Protein AF-A0A8S1FB74-F1 (afdb_monomer_lite)

Sequence (122 aa):
MFTSDEIINRNSHFYIMAVLLSFCKLFFSWNNVNDTNLLQVDMPTIMFITEMIAVPLSIINPSAWFAIFMTSLSNLCIITGLPTLGVAVIAFMFVTIFYNDIRKWKKSKRDAELLEKEAQFI

Radius of gyration: 19.19 Å; chains: 1; bounding box: 40×22×66 Å

Organism: NCBI:txid2654633

pLDDT: mean 70.12, std 13.75, range [37.62, 87.62]

Secondary structure (DSSP, 8-state):
---HHHHHHHHHHHHHHHHHHHHHHHHHHHTT-----S----HHHHHHHHHHHHHHHHHH-HHHHHHHHHHHHHHHHHHTT-HHHHHHHHHHHHHHHHHHHHHHHHHHHHHHHHHHHHHH--

Structure (mmCIF, N/CA/C/O backbone):
data_AF-A0A8S1FB74-F1
#
_entry.id   AF-A0A8S1FB74-F1
#
loop_
_atom_site.group_PDB
_atom_site.id
_atom_site.type_symbol
_atom_site.label_atom_id
_atom_site.label_alt_id
_atom_site.label_comp_id
_atom_site.label_asym_id
_atom_site.label_entity_id
_atom_site.label_seq_id
_atom_site.pdbx_PDB_ins_code
_atom_site.Cartn_x
_atom_site.Cartn_y
_atom_site.Cartn_z
_atom_site.occupancy
_atom_site.B_iso_or_equiv
_atom_site.auth_seq_id
_atom_site.auth_comp_id
_atom_site.auth_asym_id
_atom_site.auth_atom_id
_atom_site.pdbx_PDB_model_num
ATOM 1 N N . MET A 1 1 ? 24.291 -4.544 -14.854 1.00 37.88 1 MET A N 1
ATOM 2 C CA . MET A 1 1 ? 22.980 -4.356 -15.507 1.00 37.88 1 MET A CA 1
ATOM 3 C C . MET A 1 1 ? 21.987 -5.137 -14.662 1.00 37.88 1 MET A C 1
ATOM 5 O O . MET A 1 1 ? 22.008 -6.354 -14.724 1.00 37.88 1 MET A O 1
ATOM 9 N N . PHE A 1 2 ? 21.278 -4.470 -13.747 1.00 37.62 2 PHE A N 1
ATOM 10 C CA . PHE A 1 2 ? 20.359 -5.139 -12.815 1.00 37.62 2 PHE A CA 1
ATOM 11 C C . PHE A 1 2 ? 19.067 -5.467 -13.565 1.00 37.62 2 PHE A C 1
ATOM 13 O O . PHE A 1 2 ? 18.411 -4.563 -14.086 1.00 37.62 2 PHE A O 1
ATOM 20 N N . THR A 1 3 ? 18.753 -6.753 -13.693 1.00 43.28 3 THR A N 1
ATOM 21 C CA . THR A 1 3 ? 17.561 -7.236 -14.390 1.00 43.28 3 THR A CA 1
ATOM 22 C C . THR A 1 3 ? 16.324 -6.982 -13.534 1.00 43.28 3 THR A C 1
ATOM 24 O O . THR A 1 3 ? 16.353 -7.029 -12.305 1.00 43.28 3 THR A O 1
ATOM 27 N N . SER A 1 4 ? 15.213 -6.658 -14.190 1.00 47.31 4 SER A N 1
ATOM 28 C CA . SER A 1 4 ? 13.957 -6.231 -13.561 1.00 47.31 4 SER A CA 1
ATOM 29 C C . SER A 1 4 ? 13.369 -7.257 -12.576 1.00 47.31 4 SER A C 1
ATOM 31 O O . SER A 1 4 ? 12.600 -6.877 -11.692 1.00 47.31 4 SER A O 1
ATOM 33 N N . ASP A 1 5 ? 13.793 -8.519 -12.669 1.00 48.00 5 ASP A N 1
ATOM 34 C CA . ASP A 1 5 ? 13.423 -9.607 -11.761 1.00 48.00 5 ASP A CA 1
ATOM 35 C C . ASP A 1 5 ? 14.062 -9.479 -10.365 1.00 48.00 5 ASP A C 1
ATOM 37 O O . ASP A 1 5 ? 13.426 -9.815 -9.365 1.00 48.00 5 ASP A O 1
ATOM 41 N N . GLU A 1 6 ? 15.270 -8.910 -10.243 1.00 43.81 6 GLU A N 1
ATOM 42 C CA . GLU A 1 6 ? 15.927 -8.710 -8.939 1.00 43.81 6 GLU A CA 1
ATOM 43 C C . GLU A 1 6 ? 15.222 -7.649 -8.087 1.00 43.81 6 GLU A C 1
ATOM 45 O O . GLU A 1 6 ? 15.166 -7.764 -6.863 1.00 43.81 6 GLU A O 1
ATOM 50 N N . ILE A 1 7 ? 14.629 -6.630 -8.714 1.00 47.06 7 ILE A N 1
ATOM 51 C CA . ILE A 1 7 ? 13.935 -5.542 -8.005 1.00 47.06 7 ILE A CA 1
ATOM 52 C C . ILE A 1 7 ? 12.576 -6.022 -7.470 1.00 47.06 7 ILE A C 1
ATOM 54 O O . ILE A 1 7 ? 12.168 -5.639 -6.370 1.00 47.06 7 ILE A O 1
ATOM 58 N N . ILE A 1 8 ? 11.894 -6.892 -8.222 1.00 48.31 8 ILE A N 1
ATOM 59 C CA . ILE A 1 8 ? 10.618 -7.500 -7.822 1.00 48.31 8 ILE A CA 1
ATOM 60 C C . ILE A 1 8 ? 10.853 -8.545 -6.723 1.00 48.31 8 ILE A C 1
ATOM 62 O O . ILE A 1 8 ? 10.146 -8.543 -5.713 1.00 48.31 8 ILE A O 1
ATOM 66 N N . ASN A 1 9 ? 11.896 -9.371 -6.848 1.00 47.34 9 ASN A N 1
ATOM 67 C CA . ASN A 1 9 ? 12.218 -10.378 -5.840 1.00 47.34 9 ASN A CA 1
ATOM 68 C C . ASN A 1 9 ? 12.666 -9.744 -4.507 1.00 47.34 9 ASN A C 1
ATOM 70 O O . ASN A 1 9 ? 12.247 -10.181 -3.436 1.00 47.34 9 ASN A O 1
ATOM 74 N N . ARG A 1 10 ? 13.429 -8.641 -4.551 1.00 49.66 10 ARG A N 1
ATOM 75 C CA . ARG A 1 10 ? 13.967 -7.972 -3.352 1.00 49.66 10 ARG A CA 1
ATOM 76 C C . ARG A 1 10 ? 12.913 -7.262 -2.494 1.00 49.66 10 ARG A C 1
ATOM 78 O O . ARG A 1 10 ? 13.112 -7.132 -1.289 1.00 49.66 10 ARG A O 1
ATOM 85 N N . ASN A 1 11 ? 11.786 -6.849 -3.077 1.00 50.03 11 ASN A N 1
ATOM 86 C CA . ASN A 1 11 ? 10.701 -6.179 -2.345 1.00 50.03 11 ASN A CA 1
ATOM 87 C C . ASN A 1 11 ? 9.544 -7.107 -1.936 1.00 50.03 11 ASN A C 1
ATOM 89 O O . ASN A 1 11 ? 8.686 -6.691 -1.155 1.00 50.03 11 ASN A O 1
ATOM 93 N N . SER A 1 12 ? 9.526 -8.360 -2.401 1.00 53.50 12 SER A N 1
ATOM 94 C CA . SER A 1 12 ? 8.490 -9.344 -2.046 1.00 53.50 12 SER A CA 1
ATOM 95 C C . SER A 1 12 ? 8.428 -9.615 -0.534 1.00 53.50 12 SER A C 1
ATOM 97 O O . SER A 1 12 ? 7.345 -9.707 0.046 1.00 53.50 12 SER A O 1
ATOM 99 N N . HIS A 1 13 ? 9.587 -9.630 0.133 1.00 55.88 13 HIS A N 1
ATOM 100 C CA . HIS A 1 13 ? 9.695 -9.822 1.579 1.00 55.88 13 HIS A CA 1
ATOM 101 C C . HIS A 1 13 ? 8.988 -8.728 2.388 1.00 55.88 13 HIS A C 1
ATOM 103 O O . HIS A 1 13 ? 8.354 -9.032 3.397 1.00 55.88 13 HIS A O 1
ATOM 109 N N . PHE A 1 14 ? 9.030 -7.471 1.934 1.00 57.62 14 PHE A N 1
ATOM 110 C CA . PHE A 1 14 ? 8.308 -6.377 2.594 1.00 57.62 14 PHE A CA 1
ATOM 111 C C . PHE A 1 14 ? 6.797 -6.535 2.465 1.00 57.62 14 PHE A C 1
ATOM 113 O O . PHE A 1 14 ? 6.058 -6.202 3.388 1.00 57.62 14 PHE A O 1
ATOM 120 N N . TYR A 1 15 ? 6.343 -7.090 1.345 1.00 55.66 15 TYR A N 1
ATOM 121 C CA . TYR A 1 15 ? 4.932 -7.333 1.095 1.00 55.66 15 TYR A CA 1
ATOM 122 C C . TYR A 1 15 ? 4.389 -8.449 1.992 1.00 55.66 15 TYR A C 1
ATOM 124 O O . TYR A 1 15 ? 3.375 -8.273 2.664 1.00 55.66 15 TYR A O 1
ATOM 132 N N . ILE A 1 16 ? 5.120 -9.562 2.088 1.00 64.31 16 ILE A N 1
ATOM 133 C CA . ILE A 1 16 ? 4.794 -10.675 2.990 1.00 64.31 16 ILE A CA 1
ATOM 134 C C . ILE A 1 16 ? 4.781 -10.198 4.443 1.00 64.31 16 ILE A C 1
ATOM 136 O O . ILE A 1 16 ? 3.859 -10.527 5.186 1.00 64.31 16 ILE A O 1
ATOM 140 N N . MET A 1 17 ? 5.759 -9.381 4.842 1.00 60.47 17 MET A N 1
ATOM 141 C CA . MET A 1 17 ? 5.848 -8.910 6.220 1.00 60.47 17 MET A CA 1
ATOM 142 C C . MET A 1 17 ? 4.758 -7.881 6.563 1.00 60.47 17 MET A C 1
ATOM 144 O O . MET A 1 17 ? 4.221 -7.914 7.667 1.00 60.47 17 MET A O 1
ATOM 148 N N . ALA A 1 18 ? 4.341 -7.039 5.610 1.00 59.88 18 ALA A N 1
ATOM 149 C CA . ALA A 1 18 ? 3.187 -6.150 5.764 1.00 59.88 18 ALA A CA 1
ATOM 150 C C . ALA A 1 18 ? 1.857 -6.920 5.858 1.00 59.88 18 ALA A C 1
ATOM 152 O O . ALA A 1 18 ? 0.987 -6.561 6.656 1.00 59.88 18 ALA A O 1
ATOM 153 N N . VAL A 1 19 ? 1.709 -8.003 5.088 1.00 68.69 19 VAL A N 1
ATOM 154 C CA . VAL A 1 19 ? 0.548 -8.903 5.158 1.00 68.69 19 VAL A CA 1
ATOM 155 C C . VAL A 1 19 ? 0.503 -9.618 6.509 1.00 68.69 19 VAL A C 1
ATOM 157 O O . VAL A 1 19 ? -0.544 -9.627 7.150 1.00 68.69 19 VAL A O 1
ATOM 160 N N . LEU A 1 20 ? 1.633 -10.140 6.990 1.00 69.69 20 LEU A N 1
ATOM 161 C CA . LEU A 1 20 ? 1.750 -10.750 8.319 1.00 69.69 20 LEU A CA 1
ATOM 162 C C . LEU A 1 20 ? 1.409 -9.756 9.433 1.00 69.69 20 LEU A C 1
ATOM 164 O O . LEU A 1 20 ? 0.636 -10.089 10.328 1.00 69.69 20 LEU A O 1
ATOM 168 N N . LEU A 1 21 ? 1.909 -8.519 9.351 1.00 67.44 21 LEU A N 1
ATOM 169 C CA . LEU A 1 21 ? 1.565 -7.472 10.313 1.00 67.44 21 LEU A CA 1
ATOM 170 C C . LEU A 1 21 ? 0.072 -7.124 10.281 1.00 67.44 21 LEU A C 1
ATOM 172 O O . LEU A 1 21 ? -0.519 -6.922 11.341 1.00 67.44 21 LEU A O 1
ATOM 176 N N . SER A 1 22 ? -0.542 -7.071 9.094 1.00 58.22 22 SER A N 1
ATOM 177 C CA . SER A 1 22 ? -1.986 -6.841 8.942 1.00 58.22 22 SER A CA 1
ATOM 178 C C . SER A 1 22 ? -2.816 -7.984 9.518 1.00 58.22 22 SER A C 1
ATOM 180 O O . SER A 1 22 ? -3.775 -7.724 10.239 1.00 58.22 22 SER A O 1
ATOM 182 N N . PHE A 1 23 ? -2.434 -9.239 9.268 1.00 69.56 23 PHE A N 1
ATOM 183 C CA . PHE A 1 23 ? -3.105 -10.403 9.852 1.00 69.56 23 PHE A CA 1
ATOM 184 C C . PHE A 1 23 ? -2.958 -10.440 11.372 1.00 69.56 23 PHE A C 1
ATOM 186 O O . PHE A 1 23 ? -3.948 -10.658 12.065 1.00 69.56 23 PHE A O 1
ATOM 193 N N . CYS A 1 24 ? -1.768 -10.149 11.904 1.00 64.44 24 CYS A N 1
ATOM 194 C CA . CYS A 1 24 ? -1.564 -10.011 13.343 1.00 64.44 24 CYS A CA 1
ATOM 195 C C . CYS A 1 24 ? -2.432 -8.887 13.922 1.00 64.44 24 CYS A C 1
ATOM 197 O O . CYS A 1 24 ? -3.126 -9.116 14.906 1.00 64.44 24 CYS A O 1
ATOM 199 N N . LYS A 1 25 ? -2.471 -7.698 13.304 1.00 59.47 25 LYS A N 1
ATOM 200 C CA . LYS A 1 25 ? -3.321 -6.585 13.766 1.00 59.47 25 LYS A CA 1
ATOM 201 C C . LYS A 1 25 ? -4.809 -6.927 13.737 1.00 59.47 25 LYS A C 1
ATOM 203 O O . LYS A 1 25 ? -5.507 -6.615 14.696 1.00 59.47 25 LYS A O 1
ATOM 208 N N . LEU A 1 26 ? -5.284 -7.595 12.688 1.00 59.69 26 LEU A N 1
ATOM 209 C CA . LEU A 1 26 ? -6.667 -8.072 12.610 1.00 59.69 26 LEU A CA 1
ATOM 210 C C . LEU A 1 26 ? -6.959 -9.124 13.686 1.00 59.69 26 LEU A C 1
ATOM 212 O O . LEU A 1 26 ? -8.015 -9.075 14.305 1.00 59.69 26 LEU A O 1
ATOM 216 N N . PHE A 1 27 ? -6.018 -10.027 13.967 1.00 61.00 27 PHE A N 1
ATOM 217 C CA . PHE A 1 27 ? -6.160 -11.046 15.009 1.00 61.00 27 PHE A CA 1
ATOM 218 C C . PHE A 1 27 ? -6.154 -10.452 16.428 1.00 61.00 27 PHE A C 1
ATOM 220 O O . PHE A 1 27 ? -6.945 -10.867 17.275 1.00 61.00 27 PHE A O 1
ATOM 227 N N . PHE A 1 28 ? -5.313 -9.448 16.692 1.00 58.81 28 PHE A N 1
ATOM 228 C CA . PHE A 1 28 ? -5.302 -8.710 17.960 1.00 58.81 28 PHE A CA 1
ATOM 229 C C . PHE A 1 28 ? -6.559 -7.848 18.135 1.00 58.81 28 PHE A C 1
ATOM 231 O O . PHE A 1 28 ? -7.141 -7.833 19.219 1.00 58.81 28 PHE A O 1
ATOM 238 N N . SER A 1 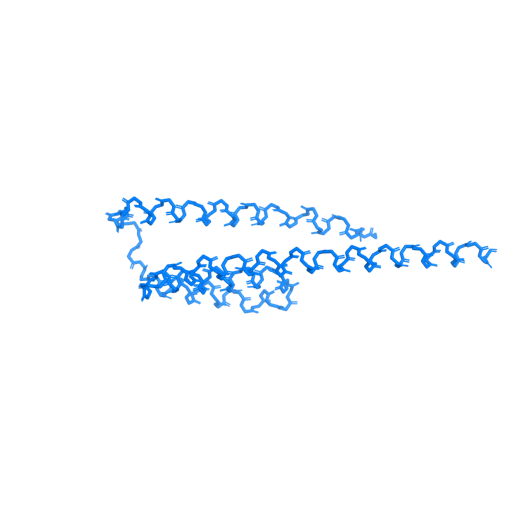29 ? -7.026 -7.202 17.060 1.00 54.16 29 SER A N 1
ATOM 239 C CA . SER A 1 29 ? -8.276 -6.435 17.052 1.00 54.16 29 SER A CA 1
ATOM 240 C C . SER A 1 29 ? -9.504 -7.330 17.254 1.00 54.16 29 SER A C 1
ATOM 242 O O . SER A 1 29 ? -10.419 -6.936 17.970 1.00 54.16 29 SER A O 1
ATOM 244 N N . TRP A 1 30 ? -9.512 -8.541 16.687 1.00 56.44 30 TRP A N 1
ATOM 245 C CA . TRP A 1 30 ? -10.598 -9.513 16.858 1.00 56.44 30 TRP A CA 1
ATOM 246 C C . TRP A 1 30 ? -10.689 -10.048 18.292 1.00 56.44 30 TRP A C 1
ATOM 248 O O . TRP A 1 30 ? -11.783 -10.242 18.814 1.00 56.44 30 TRP A O 1
ATOM 258 N N . ASN A 1 31 ? -9.546 -10.262 18.948 1.00 56.47 31 ASN A N 1
ATOM 259 C CA . ASN A 1 31 ? -9.496 -10.765 20.324 1.00 56.47 31 ASN A CA 1
ATOM 260 C C . ASN A 1 31 ? -9.645 -9.670 21.394 1.00 56.47 31 ASN A C 1
ATOM 262 O O . ASN A 1 31 ? -9.515 -9.970 22.578 1.00 56.47 31 ASN A O 1
ATOM 266 N N . ASN A 1 32 ? -9.926 -8.420 21.003 1.00 51.94 32 ASN A N 1
ATOM 267 C CA . ASN A 1 32 ? -10.131 -7.297 21.923 1.00 51.94 32 ASN A CA 1
ATOM 268 C C . ASN A 1 32 ? -8.961 -7.103 22.915 1.00 51.94 32 ASN A C 1
ATOM 270 O O . ASN A 1 32 ? -9.144 -6.632 24.036 1.00 51.94 32 ASN A O 1
ATOM 274 N N . VAL A 1 33 ? -7.739 -7.472 22.508 1.00 53.12 33 VAL A N 1
ATOM 275 C CA . VAL A 1 33 ? -6.519 -7.292 23.310 1.00 53.12 33 VAL A CA 1
ATOM 276 C C . VAL A 1 33 ? -6.047 -5.848 23.128 1.00 53.12 33 VAL A C 1
ATOM 278 O O . VAL A 1 33 ? -5.027 -5.578 22.504 1.00 53.12 33 VAL A O 1
ATOM 281 N N . ASN A 1 34 ? -6.840 -4.903 23.628 1.00 48.75 34 ASN A N 1
ATOM 282 C CA . ASN A 1 34 ? -6.506 -3.477 23.650 1.00 48.75 34 ASN A CA 1
ATOM 283 C C . ASN A 1 34 ? -5.754 -3.062 24.933 1.00 48.75 34 ASN A C 1
ATOM 285 O O . ASN A 1 34 ? -5.378 -1.903 25.055 1.00 48.75 34 ASN A O 1
ATOM 289 N N . ASP A 1 35 ? -5.484 -3.994 25.859 1.00 44.22 35 ASP A N 1
ATOM 290 C CA . ASP A 1 35 ? -5.112 -3.662 27.248 1.00 44.22 35 ASP A CA 1
ATOM 291 C C . ASP A 1 35 ? -3.669 -3.980 27.683 1.00 44.22 35 ASP A C 1
ATOM 293 O O . ASP A 1 35 ? -3.349 -3.924 28.873 1.00 44.22 35 ASP A O 1
ATOM 297 N N . THR A 1 36 ? -2.731 -4.252 26.771 1.00 43.56 36 THR A N 1
ATOM 298 C CA . THR A 1 36 ? -1.306 -4.303 27.159 1.00 43.56 36 THR A CA 1
ATOM 299 C C . THR A 1 36 ? -0.608 -2.979 26.865 1.00 43.56 36 THR A C 1
ATOM 301 O O . THR A 1 36 ? -0.070 -2.754 25.781 1.00 43.56 36 THR A O 1
ATOM 304 N N . ASN A 1 37 ? -0.636 -2.126 27.893 1.00 43.50 37 ASN A N 1
ATOM 305 C CA . ASN A 1 37 ? 0.023 -0.832 28.106 1.00 43.50 37 ASN A CA 1
ATOM 306 C C . ASN A 1 37 ? 1.549 -0.801 27.844 1.00 43.50 37 ASN A C 1
ATOM 308 O O . ASN A 1 37 ? 2.320 -0.476 28.744 1.00 43.50 37 ASN A O 1
ATOM 312 N N . LEU A 1 38 ? 2.022 -1.115 26.637 1.00 44.06 38 LEU A N 1
ATOM 313 C CA . LEU A 1 38 ? 3.455 -0.999 26.310 1.00 44.06 38 LEU A CA 1
ATOM 314 C C . LEU A 1 38 ? 3.792 0.219 25.442 1.00 44.06 38 LEU A C 1
ATOM 316 O O . LEU A 1 38 ? 4.936 0.651 25.433 1.00 44.06 38 LEU A O 1
ATOM 320 N N . LEU A 1 39 ? 2.798 0.843 24.809 1.00 44.78 39 LEU A N 1
ATOM 321 C CA . LEU A 1 39 ? 2.926 2.139 24.143 1.00 44.78 39 LEU A CA 1
ATOM 322 C C . LEU A 1 39 ? 1.533 2.797 24.141 1.00 44.78 39 LEU A C 1
ATOM 324 O O . LEU A 1 39 ? 0.709 2.483 23.287 1.00 44.78 39 LEU A O 1
ATOM 328 N N . GLN A 1 40 ? 1.243 3.705 25.081 1.00 49.75 40 GLN A N 1
ATOM 329 C CA . GLN A 1 40 ? 0.077 4.608 25.001 1.00 49.75 40 GLN A CA 1
ATOM 330 C C . GLN A 1 40 ? 0.309 5.678 23.919 1.00 49.75 40 GLN A C 1
ATOM 332 O O . GLN A 1 40 ? 0.222 6.878 24.162 1.00 49.75 40 GLN A O 1
ATOM 337 N N . VAL A 1 41 ? 0.699 5.257 22.719 1.00 53.59 41 VAL A N 1
ATOM 338 C CA . VAL A 1 41 ? 0.706 6.148 21.569 1.00 53.59 41 VAL A CA 1
ATOM 339 C C . VAL A 1 41 ? -0.652 5.985 20.925 1.00 53.59 41 VAL A C 1
ATOM 341 O O . VAL 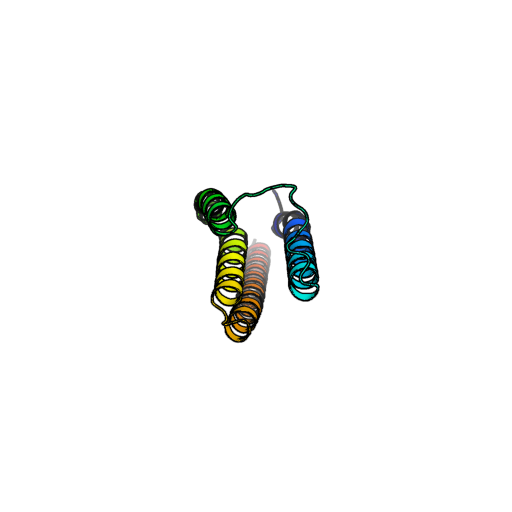A 1 41 ? -0.966 4.921 20.391 1.00 53.59 41 VAL A O 1
ATOM 344 N N . ASP A 1 42 ? -1.451 7.043 21.014 1.00 62.78 42 ASP A N 1
ATOM 345 C CA . ASP A 1 42 ? -2.747 7.131 20.359 1.00 62.78 42 ASP A CA 1
ATOM 346 C C . ASP A 1 42 ? -2.633 6.617 18.915 1.00 62.78 42 ASP A C 1
ATOM 348 O O . ASP A 1 42 ? -1.780 7.061 18.142 1.00 62.78 42 ASP A O 1
ATOM 352 N N . MET A 1 43 ? -3.484 5.654 18.543 1.00 64.56 43 MET A N 1
ATOM 353 C CA . MET A 1 43 ? -3.527 5.072 17.192 1.00 64.56 43 MET A CA 1
ATOM 354 C C . MET A 1 43 ? -3.524 6.123 16.059 1.00 64.56 43 MET A C 1
ATOM 356 O O . MET A 1 43 ? -2.820 5.903 15.068 1.00 64.56 43 MET A O 1
ATOM 360 N N . PRO A 1 44 ? -4.216 7.277 16.191 1.00 64.50 44 PRO A N 1
ATOM 361 C CA . PRO A 1 44 ? -4.096 8.400 15.257 1.00 64.50 44 PRO A CA 1
ATOM 362 C C . PRO A 1 44 ? -2.666 8.931 15.081 1.00 64.50 44 PRO A C 1
ATOM 364 O O . PRO A 1 44 ? -2.244 9.219 13.964 1.00 64.50 44 PRO A O 1
ATOM 367 N N . THR A 1 45 ? -1.891 9.015 16.161 1.00 68.62 45 THR A N 1
ATOM 368 C CA . THR 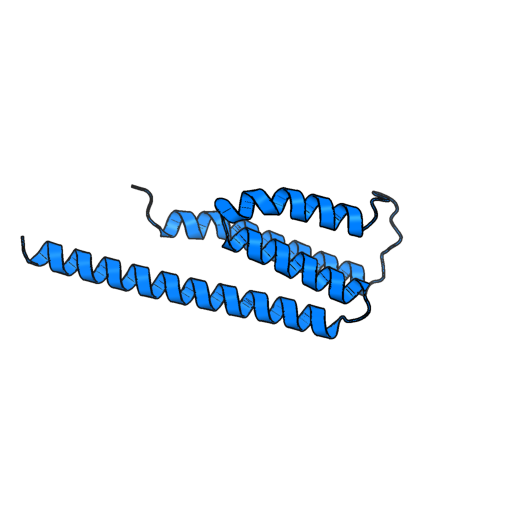A 1 45 ? -0.493 9.470 16.144 1.00 68.62 45 THR A CA 1
ATOM 369 C C . THR A 1 45 ? 0.397 8.470 15.409 1.00 68.62 45 THR A C 1
ATOM 371 O O . THR A 1 45 ? 1.255 8.864 14.620 1.00 68.62 45 THR A O 1
ATOM 374 N N . ILE A 1 46 ? 0.161 7.165 15.591 1.00 70.81 46 ILE A N 1
ATOM 375 C CA . ILE A 1 46 ? 0.874 6.113 14.848 1.00 70.81 46 ILE A CA 1
ATOM 376 C C . ILE A 1 46 ? 0.552 6.198 13.353 1.00 70.81 46 ILE A C 1
ATOM 378 O O . ILE A 1 46 ? 1.465 6.127 12.529 1.00 70.81 46 ILE A O 1
ATOM 382 N N . MET A 1 47 ? -0.721 6.376 12.987 1.00 73.38 47 MET A N 1
ATOM 383 C CA . MET A 1 47 ? -1.124 6.584 11.591 1.00 73.38 47 MET A CA 1
ATOM 384 C C . MET A 1 47 ? -0.440 7.809 10.988 1.00 73.38 47 MET A C 1
ATOM 386 O O . MET A 1 47 ? 0.139 7.710 9.911 1.00 73.38 47 MET A O 1
ATOM 390 N N . PHE A 1 48 ? -0.428 8.928 11.713 1.00 71.88 48 PHE A N 1
ATOM 391 C CA . PHE A 1 48 ? 0.188 10.170 11.260 1.00 71.88 48 PHE A CA 1
ATOM 392 C C . PHE A 1 48 ? 1.691 10.017 10.994 1.00 71.88 48 PHE A C 1
ATOM 394 O O . PHE A 1 48 ? 2.173 10.384 9.924 1.00 71.88 48 PHE A O 1
ATOM 401 N N . ILE A 1 49 ? 2.434 9.405 11.923 1.00 75.56 49 ILE A N 1
ATOM 402 C CA . ILE A 1 49 ? 3.869 9.126 11.742 1.00 75.56 49 ILE A CA 1
ATOM 403 C C . ILE A 1 49 ? 4.089 8.187 10.550 1.00 75.56 49 ILE A C 1
ATOM 405 O O . ILE A 1 49 ? 4.996 8.398 9.743 1.00 75.56 49 ILE A O 1
ATOM 409 N N . THR A 1 50 ? 3.246 7.162 10.416 1.00 74.12 50 THR A N 1
ATOM 410 C CA . THR A 1 50 ? 3.337 6.198 9.313 1.00 74.12 50 THR A CA 1
ATOM 411 C C . THR A 1 50 ? 3.114 6.885 7.964 1.00 74.12 50 THR A C 1
ATOM 413 O O . THR A 1 50 ? 3.864 6.632 7.023 1.00 74.12 50 THR A O 1
ATOM 416 N N . GLU A 1 51 ? 2.147 7.800 7.863 1.00 76.50 51 GLU A N 1
ATOM 417 C CA . GLU A 1 51 ? 1.890 8.561 6.639 1.00 76.50 51 GLU A CA 1
ATOM 418 C C . GLU A 1 51 ? 2.980 9.593 6.343 1.00 76.50 51 GLU A C 1
ATOM 420 O O . GLU A 1 51 ? 3.395 9.708 5.191 1.00 76.50 51 GLU A O 1
ATOM 425 N N . MET A 1 52 ? 3.534 10.263 7.359 1.00 75.25 52 MET A N 1
ATOM 426 C CA . MET A 1 52 ? 4.689 11.153 7.184 1.00 75.25 52 MET A CA 1
ATOM 427 C C . MET A 1 52 ? 5.891 10.430 6.570 1.00 75.25 52 MET A C 1
ATOM 429 O O . MET A 1 52 ? 6.552 10.974 5.688 1.00 75.25 52 MET A O 1
ATOM 433 N N . ILE A 1 53 ? 6.161 9.196 7.005 1.00 74.81 53 ILE A N 1
ATOM 434 C CA . ILE A 1 53 ? 7.223 8.360 6.431 1.00 74.81 53 ILE A CA 1
ATOM 435 C C . ILE A 1 53 ? 6.819 7.856 5.039 1.00 74.81 53 ILE A C 1
ATOM 437 O O . ILE A 1 53 ? 7.667 7.724 4.157 1.00 74.81 53 ILE A O 1
ATOM 441 N N . ALA A 1 54 ? 5.529 7.613 4.801 1.00 73.06 54 ALA A N 1
ATOM 442 C CA . ALA A 1 54 ? 5.031 7.162 3.509 1.00 73.06 54 ALA A CA 1
ATOM 443 C C . ALA A 1 54 ? 5.167 8.240 2.411 1.00 73.06 54 ALA A C 1
ATOM 445 O O . ALA A 1 54 ? 5.443 7.900 1.263 1.00 73.06 54 ALA A O 1
ATOM 446 N N . VAL A 1 55 ? 5.025 9.532 2.722 1.00 76.38 55 VAL A N 1
ATOM 447 C CA . VAL A 1 55 ? 5.122 10.623 1.727 1.00 76.38 55 VAL A CA 1
ATOM 448 C C . VAL A 1 55 ? 6.400 10.555 0.869 1.00 76.38 55 VAL A C 1
ATOM 450 O O . VAL A 1 55 ? 6.267 10.513 -0.355 1.00 76.38 55 VAL A O 1
ATOM 453 N N . PRO A 1 56 ? 7.629 10.473 1.416 1.00 75.00 56 PRO A N 1
ATOM 454 C CA . PRO A 1 56 ? 8.831 10.321 0.589 1.00 75.00 56 PRO A CA 1
ATOM 455 C C . PRO A 1 56 ? 8.888 8.974 -0.157 1.00 75.00 56 PRO A C 1
ATOM 457 O O . PRO A 1 56 ? 9.426 8.901 -1.264 1.00 75.00 56 PRO A O 1
ATOM 460 N N . LEU A 1 57 ? 8.275 7.917 0.388 1.00 70.81 57 LEU A N 1
ATOM 461 C CA . LEU A 1 57 ? 8.118 6.625 -0.292 1.00 70.81 57 LEU A CA 1
ATOM 462 C C . LEU A 1 57 ? 7.250 6.724 -1.556 1.00 70.81 57 LEU A C 1
ATOM 464 O O . LEU A 1 57 ? 7.449 5.918 -2.461 1.00 70.81 57 LEU A O 1
ATOM 468 N N . SER A 1 58 ? 6.351 7.710 -1.672 1.00 78.12 58 SER A N 1
ATOM 469 C CA . SER A 1 58 ? 5.527 7.904 -2.878 1.00 78.12 58 SER A CA 1
ATOM 470 C C . SER A 1 58 ? 6.358 8.179 -4.136 1.00 78.12 58 SER A C 1
ATOM 472 O O . SER A 1 58 ? 5.978 7.758 -5.228 1.00 78.12 58 SER A O 1
ATOM 474 N N . ILE A 1 59 ? 7.521 8.818 -3.973 1.00 73.12 59 ILE A N 1
ATOM 475 C CA . ILE A 1 59 ? 8.435 9.161 -5.068 1.00 73.12 59 ILE A CA 1
ATOM 476 C C . ILE A 1 59 ? 9.328 7.963 -5.417 1.00 73.12 59 ILE A C 1
ATOM 478 O O . ILE A 1 59 ? 9.559 7.678 -6.589 1.00 73.12 59 ILE A O 1
ATOM 482 N N . ILE A 1 60 ? 9.825 7.248 -4.403 1.00 74.69 60 ILE A N 1
ATOM 483 C CA . ILE A 1 60 ? 10.804 6.161 -4.576 1.00 74.69 60 ILE A CA 1
ATOM 484 C C . ILE A 1 60 ? 10.121 4.850 -4.985 1.00 74.69 60 ILE A C 1
ATOM 486 O O . ILE A 1 60 ? 10.587 4.143 -5.878 1.00 74.69 60 ILE A O 1
ATOM 490 N N . ASN A 1 61 ? 9.028 4.499 -4.307 1.00 76.62 61 ASN A N 1
ATOM 491 C CA . ASN A 1 61 ? 8.295 3.258 -4.507 1.00 76.62 61 ASN A CA 1
ATOM 492 C C . ASN A 1 61 ? 6.782 3.504 -4.358 1.00 76.62 61 ASN A C 1
ATOM 494 O O . ASN A 1 61 ? 6.200 3.226 -3.301 1.00 76.62 61 ASN A O 1
ATOM 498 N N . PRO A 1 62 ? 6.117 3.978 -5.426 1.00 76.19 62 PRO A N 1
ATOM 499 C CA . PRO A 1 62 ? 4.698 4.325 -5.381 1.00 76.19 62 PRO A CA 1
ATOM 500 C C . PRO A 1 62 ? 3.801 3.133 -5.022 1.00 76.19 62 PRO A C 1
ATOM 502 O O . PRO A 1 62 ? 2.733 3.319 -4.445 1.00 76.19 62 PRO A O 1
ATOM 505 N N . SER A 1 63 ? 4.231 1.899 -5.312 1.00 75.00 63 SER A N 1
ATOM 506 C CA . SER A 1 63 ? 3.495 0.687 -4.935 1.00 75.00 63 SER A CA 1
ATOM 507 C C . SER A 1 63 ? 3.521 0.436 -3.424 1.00 75.00 63 SER A C 1
ATOM 509 O O . SER A 1 63 ? 2.491 0.085 -2.853 1.00 75.00 63 SER A O 1
ATOM 511 N N . ALA A 1 64 ? 4.667 0.650 -2.769 1.00 77.62 64 ALA A N 1
ATOM 512 C CA . ALA A 1 64 ? 4.776 0.526 -1.315 1.00 77.62 64 ALA A CA 1
ATOM 513 C C . ALA A 1 64 ? 4.010 1.645 -0.595 1.00 77.62 64 ALA A C 1
ATOM 515 O O . ALA A 1 64 ? 3.289 1.372 0.361 1.00 77.62 64 ALA A O 1
ATOM 516 N N . TRP A 1 65 ? 4.100 2.883 -1.093 1.00 85.31 65 TRP A N 1
ATOM 517 C CA . TRP A 1 65 ? 3.307 4.001 -0.578 1.00 85.31 65 TRP A CA 1
ATOM 518 C C . TRP A 1 65 ? 1.803 3.723 -0.651 1.00 85.31 65 TRP A C 1
ATOM 520 O O . TRP A 1 65 ? 1.102 3.870 0.347 1.00 85.31 65 TRP A O 1
ATOM 530 N N . PHE A 1 66 ? 1.320 3.255 -1.805 1.00 83.06 66 PHE A N 1
ATOM 531 C CA . PHE A 1 66 ? -0.091 2.929 -1.994 1.00 83.06 66 PHE A CA 1
ATOM 532 C C . PHE A 1 66 ? -0.565 1.840 -1.021 1.00 83.06 66 PHE A C 1
ATOM 534 O O . PHE A 1 66 ? -1.643 1.961 -0.445 1.00 83.06 66 PHE A O 1
ATOM 541 N N . ALA A 1 67 ? 0.248 0.806 -0.782 1.00 82.81 67 ALA A N 1
ATOM 542 C CA . ALA A 1 67 ? -0.084 -0.241 0.182 1.00 82.81 67 ALA A CA 1
ATOM 543 C C . ALA A 1 67 ? -0.186 0.300 1.621 1.00 82.81 67 ALA A C 1
ATOM 545 O O . ALA A 1 67 ? -1.133 -0.026 2.340 1.00 82.81 67 ALA A O 1
ATOM 546 N N . ILE A 1 68 ? 0.748 1.166 2.031 1.00 83.56 68 ILE A N 1
ATOM 547 C CA . ILE A 1 68 ? 0.729 1.810 3.354 1.00 83.56 68 ILE A CA 1
ATOM 548 C C . ILE A 1 68 ? -0.515 2.696 3.502 1.00 83.56 68 ILE A C 1
ATOM 550 O O . ILE A 1 68 ? -1.224 2.593 4.503 1.00 83.56 68 ILE A O 1
ATOM 554 N N . PHE A 1 69 ? -0.823 3.503 2.485 1.00 85.06 69 PHE A N 1
ATOM 555 C CA . PHE A 1 69 ? -1.994 4.378 2.466 1.00 85.06 69 PHE A CA 1
ATOM 556 C C . PHE A 1 69 ? -3.310 3.593 2.579 1.00 85.06 69 PHE A C 1
ATOM 558 O O . PHE A 1 69 ? -4.135 3.879 3.442 1.00 85.06 69 PHE A O 1
ATOM 565 N N . MET A 1 70 ? -3.492 2.550 1.767 1.00 85.06 70 MET A N 1
ATOM 566 C CA . MET A 1 70 ? -4.709 1.727 1.791 1.00 85.06 70 MET A CA 1
ATOM 567 C C . MET A 1 70 ? -4.867 0.959 3.112 1.00 85.06 70 MET A C 1
ATOM 569 O O . MET A 1 70 ? -5.983 0.782 3.598 1.00 85.06 70 MET A O 1
ATOM 573 N N . THR A 1 71 ? -3.758 0.551 3.734 1.00 83.81 71 THR A N 1
ATOM 574 C CA . THR A 1 71 ? -3.769 -0.086 5.061 1.00 83.81 71 THR A CA 1
ATOM 575 C C . THR A 1 71 ? -4.161 0.909 6.160 1.00 83.81 71 THR A C 1
ATOM 577 O O . THR A 1 71 ? -4.967 0.572 7.030 1.00 83.81 71 THR A O 1
ATOM 580 N N . SER A 1 72 ? -3.645 2.144 6.104 1.00 84.19 72 SER A N 1
ATOM 581 C CA . SER A 1 72 ? -4.042 3.245 6.997 1.00 84.19 72 SER A CA 1
ATOM 582 C C . SER A 1 72 ? -5.541 3.529 6.873 1.00 84.19 72 SER A C 1
ATOM 584 O O . SER A 1 72 ? -6.271 3.501 7.866 1.00 84.19 72 SER A O 1
ATOM 586 N N . LEU A 1 73 ? -6.028 3.661 5.635 1.00 84.12 73 LEU A N 1
ATOM 587 C CA . LEU A 1 73 ? -7.435 3.899 5.329 1.00 84.12 73 LEU A CA 1
ATOM 588 C C . LEU A 1 73 ? -8.340 2.769 5.838 1.00 84.12 73 LEU A C 1
ATOM 590 O O . LEU A 1 73 ? -9.363 3.035 6.465 1.00 84.12 73 LEU A O 1
ATOM 594 N N . SER A 1 74 ? -7.950 1.506 5.641 1.00 85.00 74 SER A N 1
ATO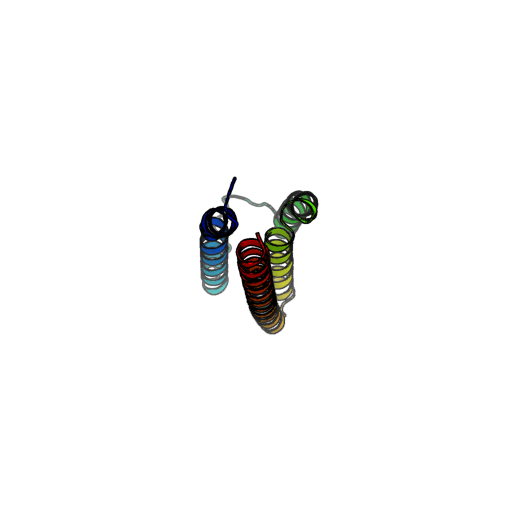M 595 C CA . SER A 1 74 ? -8.702 0.365 6.173 1.00 85.00 74 SER A CA 1
ATOM 596 C C . SER A 1 74 ? -8.782 0.396 7.697 1.00 85.00 74 SER A C 1
ATOM 598 O O . SER A 1 74 ? -9.834 0.109 8.266 1.00 85.00 74 SER A O 1
ATOM 600 N N . ASN A 1 75 ? -7.681 0.729 8.371 1.00 80.38 75 ASN A N 1
ATOM 601 C CA . ASN A 1 75 ? -7.656 0.811 9.827 1.00 80.38 75 ASN A CA 1
ATOM 602 C C . ASN A 1 75 ? -8.526 1.981 10.329 1.00 80.38 75 ASN A C 1
ATOM 604 O O . ASN A 1 75 ? -9.207 1.848 11.341 1.00 80.38 75 ASN A O 1
ATOM 608 N N . LEU A 1 76 ? -8.600 3.087 9.579 1.00 81.94 76 LEU A N 1
ATOM 609 C CA . LEU A 1 76 ? -9.490 4.209 9.886 1.00 81.94 76 LEU A CA 1
ATOM 610 C C . LEU A 1 76 ? -10.963 3.801 9.747 1.00 81.94 76 LEU A C 1
ATOM 612 O O . LEU A 1 76 ? -11.774 4.129 10.612 1.00 81.94 76 LEU A O 1
ATOM 616 N N . CYS A 1 77 ? -11.312 3.033 8.710 1.00 80.00 77 CYS A N 1
ATOM 617 C CA . CYS A 1 77 ? -12.655 2.468 8.552 1.00 80.00 77 CYS A CA 1
ATOM 618 C C . CYS A 1 77 ? -13.041 1.562 9.731 1.00 80.00 77 CYS A C 1
ATOM 620 O O . CYS A 1 77 ? -14.172 1.620 10.200 1.00 80.00 77 CYS A O 1
ATOM 622 N N . ILE A 1 78 ? -12.108 0.760 10.252 1.00 76.69 78 ILE A N 1
ATOM 623 C CA . ILE A 1 78 ? -12.357 -0.088 11.428 1.00 76.69 78 ILE A CA 1
ATOM 624 C C . ILE A 1 78 ? -12.593 0.772 12.679 1.00 76.69 78 ILE A C 1
ATOM 626 O O . ILE A 1 78 ? -13.580 0.560 13.380 1.00 76.69 78 ILE A O 1
ATOM 630 N N . ILE A 1 79 ? -11.748 1.779 12.925 1.00 75.69 79 ILE A N 1
ATOM 631 C CA . ILE A 1 79 ? -11.861 2.676 14.092 1.00 75.69 79 ILE A CA 1
ATOM 632 C C . ILE A 1 79 ? -13.165 3.486 14.061 1.00 75.69 79 ILE A C 1
ATOM 634 O O . ILE A 1 79 ? -13.804 3.679 15.090 1.00 75.69 79 ILE A O 1
ATOM 638 N N . THR A 1 80 ? -13.587 3.938 12.880 1.00 79.62 80 THR A N 1
ATOM 639 C CA . THR A 1 80 ? -14.829 4.710 12.685 1.00 79.62 80 THR A CA 1
ATOM 640 C C . THR A 1 80 ? -16.102 3.858 12.731 1.00 79.62 80 THR A C 1
ATOM 642 O O . THR A 1 80 ? -17.197 4.388 12.556 1.00 79.62 80 THR A O 1
ATOM 645 N N . GLY A 1 81 ? -15.985 2.551 12.992 1.00 80.31 81 GLY A N 1
ATOM 646 C CA . GLY A 1 81 ? -17.127 1.643 13.115 1.00 80.31 81 GLY A CA 1
ATOM 647 C C . GLY A 1 81 ? -17.682 1.145 11.778 1.00 80.31 81 GLY A C 1
ATOM 648 O O . GLY A 1 81 ? -18.801 0.641 11.727 1.00 80.31 81 GLY A O 1
ATOM 649 N N . LEU A 1 82 ? -16.908 1.250 10.694 1.00 84.69 82 LEU A N 1
ATOM 650 C CA . LEU A 1 82 ? -17.262 0.824 9.336 1.00 84.69 82 LEU A CA 1
ATOM 651 C C . LEU A 1 82 ? -16.346 -0.323 8.844 1.00 84.69 82 LEU A C 1
ATOM 653 O O . LEU A 1 82 ? -15.669 -0.190 7.818 1.00 84.69 82 LEU A O 1
ATOM 657 N N . PRO A 1 83 ? -16.301 -1.482 9.530 1.00 79.69 83 PRO A N 1
ATOM 658 C CA . PRO A 1 83 ? -15.355 -2.557 9.218 1.00 79.69 83 PRO A CA 1
ATOM 659 C C . PRO A 1 83 ? -15.572 -3.179 7.829 1.00 79.69 83 PRO A C 1
ATOM 661 O O . PRO A 1 83 ? -14.610 -3.592 7.183 1.00 79.69 83 PRO A O 1
ATOM 664 N N . THR A 1 84 ? -16.809 -3.201 7.324 1.00 81.31 84 THR A N 1
ATOM 665 C CA . THR A 1 84 ? -17.138 -3.672 5.966 1.00 81.31 84 THR A CA 1
ATOM 666 C C . THR A 1 84 ? -16.464 -2.838 4.880 1.00 81.31 84 THR A C 1
ATOM 668 O O . THR A 1 84 ? -15.980 -3.396 3.894 1.00 81.31 84 THR A O 1
ATOM 671 N N . LEU A 1 85 ? -16.368 -1.519 5.073 1.00 78.75 85 LEU A N 1
ATOM 672 C CA . LEU A 1 85 ? -15.619 -0.646 4.169 1.00 78.75 85 LEU A CA 1
ATOM 673 C C . LEU A 1 85 ? -14.114 -0.900 4.269 1.00 78.75 85 LEU A C 1
ATOM 675 O O . LEU A 1 85 ? -13.447 -0.917 3.241 1.00 78.75 85 LEU A O 1
ATOM 679 N N . GLY A 1 86 ? -13.589 -1.191 5.463 1.00 79.50 86 GLY A N 1
ATOM 680 C CA . GLY A 1 86 ? -12.183 -1.577 5.634 1.00 79.50 86 GLY A CA 1
ATOM 681 C C . GLY A 1 86 ? -11.816 -2.823 4.820 1.00 79.50 86 GLY A C 1
ATOM 682 O O . GLY A 1 86 ? -10.843 -2.820 4.066 1.00 79.50 86 GLY A O 1
ATOM 683 N N . VAL A 1 87 ? -12.656 -3.861 4.867 1.00 80.75 87 VAL A N 1
ATOM 684 C CA . VAL A 1 87 ? -12.463 -5.074 4.052 1.00 80.75 87 VAL A CA 1
ATOM 685 C C . VAL A 1 87 ? -12.520 -4.761 2.552 1.00 80.75 87 VAL A C 1
ATOM 687 O O . VAL A 1 87 ? -11.684 -5.254 1.793 1.00 80.75 87 VAL A O 1
ATOM 690 N N . ALA A 1 88 ? -13.455 -3.911 2.115 1.00 83.19 88 ALA A N 1
ATOM 691 C CA . ALA A 1 88 ? -13.546 -3.490 0.716 1.00 83.19 88 ALA A CA 1
ATOM 692 C C . ALA A 1 88 ? -12.295 -2.716 0.256 1.00 83.19 88 ALA A C 1
ATOM 694 O O . ALA A 1 88 ? -11.807 -2.942 -0.852 1.00 83.19 88 ALA A O 1
ATOM 695 N N . VAL A 1 89 ? -11.735 -1.860 1.115 1.00 86.00 89 VAL A N 1
ATOM 696 C CA . VAL A 1 89 ? -10.486 -1.123 0.861 1.00 86.00 89 VAL A CA 1
ATOM 697 C C . VAL A 1 89 ? -9.313 -2.089 0.689 1.00 86.00 89 VAL A C 1
ATOM 699 O O . VAL A 1 89 ? -8.566 -1.974 -0.284 1.00 86.00 89 VAL A O 1
ATOM 702 N N . ILE A 1 90 ? -9.175 -3.089 1.564 1.00 86.25 90 ILE A N 1
ATOM 703 C CA . ILE A 1 90 ? -8.128 -4.115 1.435 1.00 86.25 90 ILE A CA 1
ATOM 704 C C . ILE A 1 90 ? -8.302 -4.911 0.135 1.00 86.25 90 ILE A C 1
ATOM 706 O O . ILE A 1 90 ? -7.334 -5.111 -0.600 1.00 86.25 90 ILE A O 1
ATOM 710 N N . ALA A 1 91 ? -9.525 -5.329 -0.202 1.00 85.62 91 ALA A N 1
ATOM 711 C CA . ALA A 1 91 ? -9.793 -6.038 -1.453 1.00 85.62 91 ALA A CA 1
ATOM 712 C C . ALA A 1 91 ? -9.413 -5.190 -2.681 1.00 85.62 91 ALA A C 1
ATOM 714 O O . ALA A 1 91 ? -8.754 -5.678 -3.602 1.00 85.62 91 ALA A O 1
ATOM 715 N N . PHE A 1 92 ? -9.755 -3.899 -2.672 1.00 86.19 92 PHE A N 1
ATOM 716 C CA . PHE A 1 92 ? -9.406 -2.965 -3.741 1.00 86.19 92 PHE A CA 1
ATOM 717 C C . PHE A 1 92 ? -7.890 -2.756 -3.868 1.00 86.19 92 PHE A C 1
ATOM 719 O O . PHE A 1 92 ? -7.360 -2.679 -4.982 1.00 86.19 92 PHE A O 1
ATOM 726 N N . MET A 1 93 ? -7.176 -2.720 -2.739 1.00 87.62 93 MET A N 1
ATOM 727 C CA . MET A 1 93 ? -5.715 -2.661 -2.708 1.00 87.62 93 MET A CA 1
ATOM 728 C C . MET A 1 93 ? -5.101 -3.855 -3.448 1.00 87.62 93 MET A C 1
ATOM 730 O O . MET A 1 93 ? -4.260 -3.656 -4.327 1.00 87.62 93 MET A O 1
ATOM 734 N N . PHE A 1 94 ? -5.556 -5.079 -3.156 1.00 82.81 94 PHE A N 1
ATOM 735 C CA . PHE A 1 94 ? -5.073 -6.284 -3.836 1.00 82.81 94 PHE A CA 1
ATOM 736 C C . PHE A 1 94 ? -5.348 -6.243 -5.339 1.00 82.81 94 PHE A C 1
ATOM 738 O O . PHE A 1 94 ? -4.424 -6.441 -6.126 1.00 82.81 94 PHE A O 1
ATOM 745 N N . VAL A 1 95 ? -6.579 -5.928 -5.754 1.00 87.38 95 VAL A N 1
ATOM 746 C CA . VAL A 1 95 ? -6.943 -5.848 -7.181 1.00 87.38 95 VAL A CA 1
ATOM 747 C C . VAL A 1 95 ? -6.048 -4.857 -7.923 1.00 87.38 95 VAL A C 1
ATOM 749 O O . VAL A 1 95 ? -5.536 -5.167 -8.998 1.00 87.38 95 VAL A O 1
ATOM 752 N N . THR A 1 96 ? -5.815 -3.684 -7.335 1.00 85.56 96 THR A N 1
ATOM 753 C CA . THR A 1 96 ? -4.987 -2.636 -7.943 1.00 85.56 96 THR A CA 1
ATOM 754 C C . THR A 1 96 ? -3.541 -3.096 -8.117 1.00 85.56 96 THR A C 1
ATOM 756 O O . THR A 1 96 ? -2.934 -2.851 -9.160 1.00 85.56 96 THR A O 1
ATOM 759 N N . ILE A 1 97 ? -2.989 -3.791 -7.123 1.00 82.25 97 ILE A N 1
ATOM 760 C CA . ILE A 1 97 ? -1.600 -4.259 -7.146 1.00 82.25 97 ILE A CA 1
ATOM 761 C C . ILE A 1 97 ? -1.427 -5.393 -8.154 1.00 82.25 97 ILE A C 1
ATOM 763 O O . ILE A 1 97 ? -0.562 -5.292 -9.023 1.00 82.25 97 ILE A O 1
ATOM 767 N N . PHE A 1 98 ? -2.320 -6.384 -8.144 1.00 82.25 98 PHE A N 1
ATOM 768 C CA . PHE A 1 98 ? -2.333 -7.449 -9.148 1.00 82.25 98 PHE A CA 1
ATOM 769 C C . PHE A 1 98 ? -2.488 -6.904 -10.570 1.00 82.25 98 PHE A C 1
ATOM 771 O O . PHE A 1 98 ? -1.767 -7.314 -11.480 1.00 82.25 98 PHE A O 1
ATOM 778 N N . TYR A 1 99 ? -3.395 -5.948 -10.781 1.00 83.69 99 TYR A N 1
ATOM 779 C CA . TYR A 1 99 ? -3.584 -5.329 -12.090 1.00 83.69 99 TYR A CA 1
ATOM 780 C C . TYR A 1 99 ? -2.315 -4.618 -12.576 1.00 83.69 99 TYR A C 1
ATOM 782 O O . TYR A 1 99 ? -1.926 -4.741 -13.742 1.00 83.69 99 TYR A O 1
ATOM 790 N N . ASN A 1 100 ? -1.644 -3.889 -11.684 1.00 80.50 100 ASN A N 1
ATOM 791 C CA . ASN A 1 100 ? -0.435 -3.154 -12.031 1.00 80.50 100 ASN A CA 1
ATOM 792 C C . ASN A 1 100 ? 0.742 -4.098 -12.329 1.00 80.50 100 ASN A C 1
ATOM 794 O O . ASN A 1 100 ? 1.493 -3.853 -13.276 1.00 80.50 100 ASN A O 1
ATOM 798 N N . ASP A 1 101 ? 0.863 -5.205 -11.597 1.00 78.50 101 ASP A N 1
ATOM 799 C CA . ASP A 1 101 ? 1.870 -6.238 -11.858 1.00 78.50 101 ASP A CA 1
ATOM 800 C C . ASP A 1 101 ? 1.640 -6.938 -13.200 1.00 78.50 101 ASP A C 1
ATOM 802 O O . ASP A 1 101 ? 2.569 -7.043 -14.004 1.00 78.50 101 ASP A O 1
ATOM 806 N N . ILE A 1 102 ? 0.395 -7.300 -13.528 1.00 81.62 102 ILE A N 1
ATOM 807 C CA . ILE A 1 102 ? 0.052 -7.858 -14.848 1.00 81.62 102 ILE A CA 1
ATOM 808 C C . ILE A 1 102 ? 0.412 -6.871 -15.965 1.00 81.62 102 ILE A C 1
ATOM 810 O O . ILE A 1 102 ? 0.930 -7.262 -17.017 1.00 81.62 102 ILE A O 1
ATOM 814 N N . ARG A 1 103 ? 0.155 -5.574 -15.762 1.00 80.44 103 ARG A N 1
ATOM 815 C CA . ARG A 1 103 ? 0.488 -4.534 -16.742 1.00 80.44 103 ARG A CA 1
ATOM 816 C C . ARG A 1 103 ? 1.998 -4.392 -16.935 1.00 80.44 103 ARG A C 1
ATOM 818 O O . ARG A 1 103 ? 2.440 -4.262 -18.078 1.00 80.44 103 ARG A O 1
ATOM 825 N N . LYS A 1 104 ? 2.783 -4.432 -15.854 1.00 78.69 104 LYS A N 1
ATOM 826 C CA . LYS A 1 104 ? 4.254 -4.409 -15.911 1.00 78.69 104 LYS A CA 1
ATOM 827 C C . LYS A 1 104 ? 4.799 -5.640 -16.624 1.00 78.69 104 LYS A C 1
ATOM 829 O O . LYS A 1 104 ? 5.626 -5.487 -17.517 1.00 78.69 104 LYS A O 1
ATOM 834 N N . TRP A 1 105 ? 4.272 -6.822 -16.315 1.00 77.69 105 TRP A N 1
ATOM 835 C CA . TRP A 1 105 ? 4.663 -8.067 -16.971 1.00 77.69 105 TRP A CA 1
ATOM 836 C C . TRP A 1 105 ? 4.390 -8.032 -18.481 1.00 77.69 105 TRP A C 1
ATOM 838 O O . TRP A 1 105 ? 5.281 -8.296 -19.285 1.00 77.69 105 TRP A O 1
ATOM 848 N N . LYS A 1 106 ? 3.198 -7.581 -18.897 1.00 80.44 106 LYS A N 1
ATOM 849 C CA . LYS A 1 106 ? 2.871 -7.388 -20.323 1.00 80.44 106 LYS A CA 1
ATOM 850 C C . LYS A 1 106 ? 3.771 -6.364 -21.015 1.00 80.44 106 LYS A C 1
ATOM 852 O O . LYS A 1 106 ? 4.016 -6.480 -22.212 1.00 80.44 106 LYS A O 1
ATOM 857 N N . LYS A 1 107 ? 4.216 -5.324 -20.305 1.00 80.38 107 LYS A N 1
ATOM 858 C CA . LYS A 1 107 ? 5.154 -4.341 -20.858 1.00 80.38 107 LYS A CA 1
ATOM 859 C C . LYS A 1 107 ? 6.542 -4.960 -21.038 1.00 80.38 107 LYS A C 1
ATOM 861 O O . LYS A 1 107 ? 7.046 -4.933 -22.149 1.00 80.38 107 LYS A O 1
ATOM 866 N N . SER A 1 108 ? 7.072 -5.604 -20.001 1.00 78.88 108 SER A N 1
ATOM 867 C CA . SER A 1 108 ? 8.371 -6.284 -20.045 1.00 78.88 108 SER A CA 1
ATOM 868 C C . SER A 1 108 ? 8.438 -7.345 -21.146 1.00 78.88 108 SER A C 1
ATOM 870 O O . SER A 1 108 ? 9.418 -7.388 -21.881 1.00 78.88 108 SER A O 1
ATOM 872 N N . LYS A 1 109 ? 7.367 -8.128 -21.340 1.00 80.88 109 LYS A N 1
ATOM 873 C CA . LYS A 1 109 ? 7.291 -9.107 -22.432 1.00 80.88 109 LYS A CA 1
ATOM 874 C C . LYS A 1 109 ? 7.376 -8.456 -23.819 1.00 80.88 109 LYS A C 1
ATOM 876 O O . LYS A 1 109 ? 8.104 -8.946 -24.671 1.00 80.88 109 LYS A O 1
ATOM 881 N N . ARG A 1 110 ? 6.673 -7.338 -24.039 1.00 80.31 110 ARG A N 1
ATOM 882 C CA . ARG A 1 110 ? 6.739 -6.597 -25.313 1.00 80.31 110 ARG A CA 1
ATOM 883 C C . ARG A 1 110 ? 8.111 -5.982 -25.559 1.00 80.31 110 ARG A C 1
ATOM 885 O O . ARG A 1 110 ? 8.581 -6.008 -26.688 1.00 80.31 110 ARG A O 1
ATOM 892 N N . ASP A 1 111 ? 8.734 -5.445 -24.515 1.00 80.38 111 ASP A N 1
ATOM 893 C CA . ASP A 1 111 ? 10.065 -4.847 -24.612 1.00 80.38 111 ASP A CA 1
ATOM 894 C C . ASP A 1 111 ? 11.119 -5.928 -24.945 1.00 80.38 111 ASP A C 1
ATOM 896 O O . ASP A 1 111 ? 11.991 -5.696 -25.777 1.00 80.38 111 ASP A O 1
ATOM 900 N N . ALA A 1 112 ? 10.991 -7.139 -24.387 1.00 78.19 112 ALA A N 1
ATOM 901 C CA . ALA A 1 112 ? 11.844 -8.282 -24.729 1.00 78.19 112 ALA A CA 1
ATOM 902 C C . ALA A 1 112 ? 11.647 -8.766 -26.181 1.00 78.19 112 ALA A C 1
ATOM 904 O O . ALA A 1 112 ? 12.624 -8.971 -26.895 1.00 78.19 112 ALA A O 1
ATOM 905 N N . GLU A 1 113 ? 10.397 -8.877 -26.648 1.00 81.69 113 GLU A N 1
ATOM 906 C CA . GLU A 1 113 ? 10.080 -9.247 -28.040 1.00 81.69 113 GLU A CA 1
ATOM 907 C C . GLU A 1 113 ? 10.585 -8.206 -29.061 1.00 81.69 113 GLU A C 1
ATOM 909 O O . GLU A 1 113 ? 10.929 -8.557 -30.190 1.00 81.69 113 GLU A O 1
ATOM 914 N N . LEU A 1 114 ? 10.629 -6.920 -28.692 1.00 81.44 114 LEU A N 1
ATOM 915 C CA . LEU A 1 114 ? 11.202 -5.859 -29.527 1.00 81.44 114 LEU A CA 1
ATOM 916 C C . LEU A 1 114 ? 12.726 -5.983 -29.639 1.00 81.44 114 LEU A C 1
ATOM 918 O O . LEU A 1 114 ? 13.251 -5.893 -30.746 1.00 81.44 114 LEU A O 1
ATOM 922 N N . LEU A 1 115 ? 13.417 -6.253 -28.528 1.00 82.56 115 LEU A N 1
ATOM 923 C CA . LEU A 1 115 ? 14.870 -6.452 -28.520 1.00 82.56 115 LEU A CA 1
ATOM 924 C C . LEU A 1 115 ? 15.295 -7.688 -29.328 1.00 82.56 115 LEU A C 1
ATOM 926 O O . LEU A 1 115 ? 16.293 -7.631 -30.043 1.00 82.56 115 LEU A O 1
ATOM 930 N N . GLU A 1 116 ? 14.533 -8.787 -29.272 1.00 80.88 116 GLU A N 1
ATOM 931 C CA . GLU A 1 116 ? 14.793 -9.968 -30.112 1.00 80.88 116 GLU A CA 1
ATOM 932 C C . GLU A 1 116 ? 14.637 -9.663 -31.605 1.00 80.88 116 GLU A C 1
ATOM 934 O O . GLU A 1 116 ? 15.436 -10.129 -32.416 1.00 80.88 116 GLU A O 1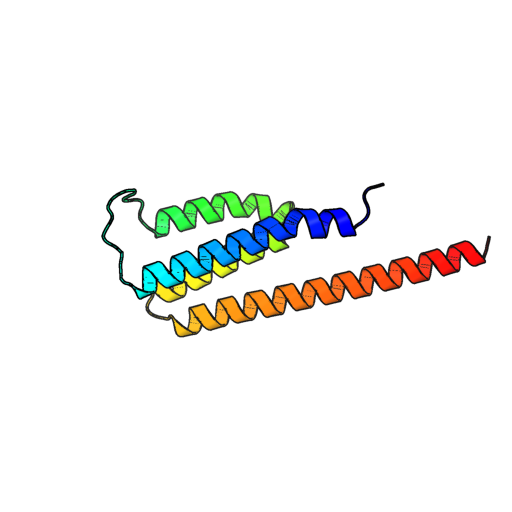
ATOM 939 N N . LYS A 1 117 ? 13.641 -8.850 -31.980 1.00 79.56 117 LYS A N 1
ATOM 940 C CA . LYS A 1 117 ? 13.474 -8.415 -33.371 1.00 79.56 117 LYS A CA 1
ATOM 941 C C . LYS A 1 117 ? 14.628 -7.530 -33.823 1.00 79.56 117 LYS A C 1
ATOM 943 O O . LYS A 1 117 ? 15.153 -7.762 -34.902 1.00 79.56 117 LYS A O 1
ATOM 948 N N . GLU A 1 118 ? 15.050 -6.557 -33.019 1.00 76.94 118 GLU A N 1
ATOM 949 C CA . GLU A 1 118 ? 16.192 -5.696 -33.360 1.00 76.94 118 GLU A CA 1
ATOM 950 C C . GLU A 1 118 ? 17.498 -6.495 -33.505 1.00 76.94 118 GLU A C 1
ATOM 952 O O . GLU A 1 118 ? 18.272 -6.229 -34.421 1.00 76.94 118 GLU A O 1
ATOM 957 N N . ALA A 1 119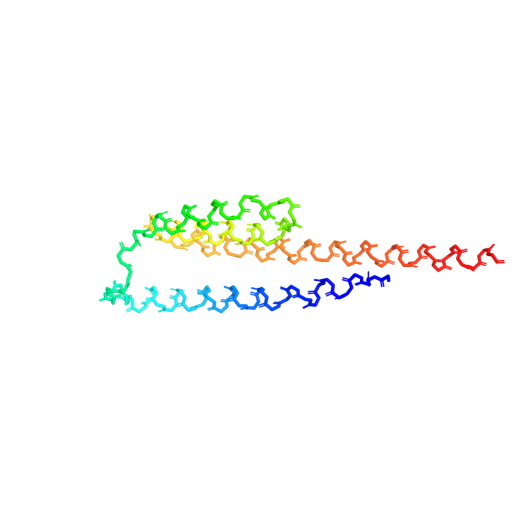 ? 17.709 -7.525 -32.679 1.00 74.38 119 ALA A N 1
ATOM 958 C CA . ALA A 1 119 ? 18.884 -8.394 -32.756 1.00 74.38 119 ALA A CA 1
ATOM 959 C C . ALA A 1 119 ? 18.913 -9.314 -33.994 1.00 74.38 119 ALA A C 1
ATOM 961 O O . ALA A 1 119 ? 19.987 -9.754 -34.384 1.00 74.38 119 ALA A O 1
ATOM 962 N N . GLN A 1 120 ? 17.765 -9.614 -34.613 1.00 71.19 120 GLN A N 1
ATOM 963 C CA . GLN A 1 120 ? 17.692 -10.414 -35.848 1.00 71.19 120 GLN A CA 1
ATOM 964 C C . GLN A 1 120 ? 17.934 -9.600 -37.130 1.00 71.19 120 GLN A C 1
ATOM 966 O O . GLN A 1 120 ? 18.116 -10.190 -38.194 1.00 71.19 120 GLN A O 1
ATOM 971 N N . PHE A 1 121 ? 17.903 -8.267 -37.048 1.00 64.44 121 PHE A N 1
ATOM 972 C CA . PHE A 1 121 ? 18.116 -7.365 -38.186 1.00 64.44 121 PHE A CA 1
ATOM 973 C C . PHE A 1 121 ? 19.562 -6.839 -38.304 1.00 64.44 121 PHE A C 1
ATOM 975 O O . PHE A 1 121 ? 19.840 -6.067 -39.224 1.00 64.44 121 PHE A O 1
ATOM 982 N N . ILE A 1 122 ? 20.468 -7.259 -37.412 1.00 55.59 122 ILE A N 1
ATOM 983 C CA . ILE A 1 122 ? 21.918 -6.976 -37.431 1.00 55.59 122 ILE A CA 1
ATOM 984 C C . ILE A 1 122 ? 22.659 -8.251 -37.836 1.00 55.59 122 ILE A C 1
ATOM 986 O O . ILE A 1 122 ? 23.591 -8.142 -38.664 1.00 55.59 122 ILE A O 1
#

Foldseek 3Di:
DDDPVVVVVVCVVVVVVVVVVLVVVVVCVVVVVPPDPPDPPPPVNVLVVLLVVLVVVCVVPVLVSLSSVLQSVLVVCVVVVNNVVSVVSVVVNVVVNVVVVVVVVVVVVVVVVVVVVVVVVD